Protein AF-A0A8X7BMW1-F1 (afdb_monomer_lite)

pLDDT: mean 74.22, std 11.81, range [38.88, 90.69]

Foldseek 3Di:
DDPPVQWDQADPLLCVVQPFADSVLDTDGNQCNVCSNVVHDRPVCVVVVVDDDDDDPPADDDDPQLCCVLDLDNQLWDFDDDPPHTSDTDTDDPPPPPVDDSCCVVVVPDDPLPPDQWDWDFDPSDPPDPHGPDTDIGGSVNNVSVD

Structure (mmCIF, N/CA/C/O backbone):
data_AF-A0A8X7BMW1-F1
#
_entry.id   AF-A0A8X7BMW1-F1
#
loop_
_atom_site.group_PDB
_atom_site.id
_atom_site.type_symbol
_atom_site.label_atom_id
_atom_site.label_alt_id
_atom_site.label_comp_id
_atom_site.label_asym_id
_atom_site.label_entity_id
_atom_site.label_seq_id
_atom_site.pdbx_PDB_ins_code
_atom_site.Cartn_x
_atom_site.Cartn_y
_atom_site.Cartn_z
_atom_site.occupancy
_atom_site.B_iso_or_equiv
_atom_site.auth_seq_id
_atom_site.auth_comp_id
_atom_site.auth_asym_id
_atom_site.auth_atom_id
_atom_site.pdbx_PDB_model_num
ATOM 1 N N . MET A 1 1 ? -27.783 11.754 8.652 1.00 38.88 1 MET A N 1
ATOM 2 C CA . MET A 1 1 ? -27.422 12.681 9.743 1.00 38.88 1 MET A CA 1
ATOM 3 C C . MET A 1 1 ? -26.551 11.900 10.711 1.00 38.88 1 MET A C 1
ATOM 5 O O . MET A 1 1 ? -27.019 10.895 11.222 1.00 38.88 1 MET A O 1
ATOM 9 N N . VAL A 1 2 ? -25.272 12.254 10.857 1.00 47.88 2 VAL A N 1
ATOM 10 C CA . VAL A 1 2 ? -24.394 11.637 11.867 1.00 47.88 2 VAL A CA 1
ATOM 11 C C . VAL A 1 2 ? -24.503 12.520 13.101 1.00 47.88 2 VAL A C 1
ATOM 13 O O . VAL A 1 2 ? -24.050 13.662 13.062 1.00 47.88 2 VAL A O 1
ATOM 16 N N . TYR A 1 3 ? -25.169 12.033 14.146 1.00 55.62 3 TYR A N 1
ATOM 17 C CA . TYR A 1 3 ? -25.264 12.752 15.412 1.00 55.62 3 TYR A CA 1
ATOM 18 C C . TYR A 1 3 ? -23.868 12.806 16.037 1.00 55.62 3 TYR A C 1
ATOM 20 O O . TYR A 1 3 ? -23.220 11.781 16.244 1.00 55.62 3 TYR A O 1
ATOM 28 N N . THR A 1 4 ? -23.366 14.015 16.282 1.00 61.03 4 THR A N 1
ATOM 29 C CA . THR A 1 4 ? -22.037 14.248 16.868 1.00 61.03 4 THR A CA 1
ATOM 30 C C . THR A 1 4 ? -21.909 13.718 18.294 1.00 61.03 4 THR A C 1
ATOM 32 O O . THR A 1 4 ? -20.788 13.564 18.775 1.00 61.03 4 THR A O 1
ATOM 35 N N . ASP A 1 5 ? -23.039 13.419 18.933 1.00 65.50 5 ASP A N 1
ATOM 36 C CA . ASP A 1 5 ? -23.150 12.968 20.322 1.00 65.50 5 ASP A CA 1
ATOM 37 C C . ASP A 1 5 ? -22.737 11.498 20.500 1.00 65.50 5 ASP A C 1
ATOM 39 O O . ASP A 1 5 ? -22.305 11.087 21.573 1.00 65.50 5 ASP A O 1
ATOM 43 N N . ASP A 1 6 ? -22.759 10.725 19.415 1.00 71.00 6 ASP A N 1
ATOM 44 C CA . ASP A 1 6 ? -22.395 9.305 19.393 1.00 71.00 6 ASP A CA 1
ATOM 45 C C . ASP A 1 6 ? -20.880 9.064 19.238 1.00 71.00 6 ASP A C 1
ATOM 47 O O . ASP A 1 6 ? -20.411 7.925 19.103 1.00 71.00 6 ASP A O 1
ATOM 51 N N . LEU A 1 7 ? -20.094 10.139 19.186 1.00 78.00 7 LEU A N 1
ATOM 52 C CA . LEU A 1 7 ? -18.662 10.095 18.942 1.00 78.00 7 LEU A CA 1
ATOM 53 C C . LEU A 1 7 ? -17.881 10.086 20.257 1.00 78.00 7 LEU A C 1
ATOM 55 O O . LEU A 1 7 ? -17.890 11.050 21.018 1.00 78.00 7 LEU A O 1
ATOM 59 N N . ILE A 1 8 ? -17.118 9.021 20.472 1.00 80.69 8 ILE A N 1
ATOM 60 C CA . ILE A 1 8 ? -16.238 8.846 21.626 1.00 80.69 8 ILE A CA 1
ATOM 61 C C . ILE A 1 8 ? -14.770 9.023 21.239 1.00 80.69 8 ILE A C 1
ATOM 63 O O . ILE A 1 8 ? -14.351 8.715 20.119 1.00 80.69 8 ILE A O 1
ATOM 67 N N . THR A 1 9 ? -13.958 9.471 22.190 1.00 79.06 9 THR A N 1
ATOM 68 C CA . THR A 1 9 ? -12.502 9.426 22.060 1.00 79.06 9 THR A CA 1
ATOM 69 C C . THR A 1 9 ? -11.997 8.005 22.351 1.00 79.06 9 THR A C 1
ATOM 71 O O . THR A 1 9 ? -12.390 7.397 23.353 1.00 79.06 9 THR A O 1
ATOM 74 N N . PRO A 1 10 ? -11.156 7.425 21.477 1.00 74.62 10 PRO A N 1
ATOM 75 C CA . PRO A 1 10 ? -10.576 6.109 21.709 1.00 74.62 10 PRO A CA 1
ATOM 76 C C . PRO A 1 10 ? -9.614 6.113 22.908 1.00 74.62 10 PRO A C 1
ATOM 78 O O . PRO A 1 10 ? -8.957 7.110 23.214 1.00 74.62 10 PRO A O 1
ATOM 81 N N . VAL A 1 11 ? -9.546 4.978 23.604 1.00 76.38 11 VAL A N 1
ATOM 82 C CA . VAL A 1 11 ? -8.810 4.808 24.870 1.00 76.38 11 VAL A CA 1
ATOM 83 C C . VAL A 1 11 ? -7.323 4.545 24.583 1.00 76.38 11 VAL A C 1
ATOM 85 O O . VAL A 1 11 ? -6.965 4.129 23.483 1.00 76.38 11 VAL A O 1
ATOM 88 N N . ALA A 1 12 ? -6.438 4.759 25.565 1.00 69.94 12 ALA A N 1
ATOM 89 C CA . ALA A 1 12 ? -4.984 4.560 25.443 1.00 69.94 12 ALA A CA 1
ATOM 90 C C . ALA A 1 12 ? -4.575 3.204 24.825 1.00 69.94 12 ALA A C 1
ATOM 92 O O . ALA A 1 12 ? -3.616 3.144 24.056 1.00 69.94 12 ALA A O 1
ATOM 93 N N . GLU A 1 13 ? -5.335 2.143 25.101 1.00 71.44 13 GLU A N 1
ATOM 94 C CA . GLU A 1 13 ? -5.133 0.786 24.570 1.00 71.44 13 GLU A CA 1
ATOM 95 C C . GLU A 1 13 ? -5.277 0.698 23.040 1.00 71.44 13 GLU A C 1
ATOM 97 O O . GLU A 1 13 ? -4.678 -0.164 22.393 1.00 71.44 13 GLU A O 1
ATOM 102 N N . HIS A 1 14 ? -6.028 1.621 22.431 1.00 67.81 14 HIS A N 1
ATOM 103 C CA . HIS A 1 14 ? -6.269 1.666 20.988 1.00 67.81 14 HIS A CA 1
ATOM 104 C C . HIS A 1 14 ? -5.105 2.288 20.197 1.00 67.81 14 HIS A C 1
ATOM 106 O O . HIS A 1 14 ? -5.119 2.222 18.968 1.00 67.81 14 HIS A O 1
ATOM 112 N N . LYS A 1 15 ? -4.061 2.829 20.855 1.00 63.59 15 LYS A N 1
ATOM 113 C CA . LYS A 1 15 ? -2.870 3.394 20.175 1.00 63.59 15 LYS A CA 1
ATOM 114 C C . LYS A 1 15 ? -2.185 2.406 19.233 1.00 63.59 15 LYS A C 1
ATOM 116 O O . LYS A 1 15 ? -1.678 2.809 18.194 1.00 63.59 15 LYS A O 1
ATOM 121 N N . ASN A 1 16 ? -2.200 1.119 19.576 1.00 66.00 16 ASN A N 1
ATOM 122 C CA . ASN A 1 16 ? -1.544 0.077 18.785 1.00 66.00 16 ASN A CA 1
ATOM 123 C C . ASN A 1 16 ? -2.201 -0.142 17.411 1.00 66.00 16 ASN A C 1
ATOM 125 O O . ASN A 1 16 ? -1.571 -0.696 16.519 1.00 66.00 16 ASN A O 1
ATOM 129 N N . ILE A 1 17 ? -3.459 0.276 17.242 1.00 65.88 17 ILE A N 1
ATOM 130 C CA . ILE A 1 17 ? -4.214 0.140 15.987 1.00 65.88 17 ILE A CA 1
ATOM 131 C C . ILE A 1 17 ? -3.957 1.344 15.066 1.00 65.88 17 ILE A C 1
ATOM 133 O O . ILE A 1 17 ? -4.046 1.222 13.848 1.00 65.88 17 ILE A O 1
ATOM 137 N N . LEU A 1 18 ? -3.617 2.505 15.638 1.00 64.31 18 LEU A N 1
ATOM 138 C CA . LEU A 1 18 ? -3.425 3.772 14.927 1.00 64.31 18 LEU A CA 1
ATOM 139 C C . LEU A 1 18 ? -2.031 4.348 15.230 1.00 64.31 18 LEU A C 1
ATOM 141 O O . LEU A 1 18 ? -1.911 5.347 15.950 1.00 64.31 18 LEU A O 1
ATOM 145 N N . PRO A 1 19 ? -0.959 3.721 14.712 1.00 64.25 19 PRO A N 1
ATOM 146 C CA . PRO A 1 19 ? 0.397 4.178 14.974 1.00 64.25 19 PRO A CA 1
ATOM 147 C C . PRO A 1 19 ? 0.604 5.598 14.428 1.00 64.25 19 PRO A C 1
ATOM 149 O O . PRO A 1 19 ? 0.320 5.889 13.269 1.00 64.25 19 PRO A O 1
ATOM 152 N N . GLY A 1 20 ? 1.119 6.491 15.277 1.00 64.38 20 GLY A N 1
ATOM 153 C CA . GLY A 1 20 ? 1.496 7.854 14.886 1.00 64.38 20 GLY A CA 1
ATOM 154 C C . GLY A 1 20 ? 0.372 8.897 14.901 1.00 64.38 20 GLY A C 1
ATOM 155 O O . GLY A 1 20 ? 0.618 10.029 14.485 1.00 64.38 20 GLY A O 1
ATOM 156 N N . ILE A 1 21 ? -0.825 8.559 15.399 1.00 67.69 21 ILE A N 1
ATOM 157 C CA . ILE A 1 21 ? -1.947 9.502 15.529 1.00 67.69 21 ILE A CA 1
ATOM 158 C C . ILE A 1 21 ? -2.242 9.769 17.011 1.00 67.69 21 ILE A C 1
ATOM 160 O O . ILE A 1 21 ? -2.277 8.854 17.837 1.00 67.69 21 ILE A O 1
ATOM 164 N N . ASN A 1 22 ? -2.457 11.037 17.367 1.00 71.69 22 ASN A N 1
ATOM 165 C CA . ASN A 1 22 ? -2.880 11.403 18.714 1.00 71.69 22 ASN A CA 1
ATOM 166 C C . ASN A 1 22 ? -4.339 10.988 18.939 1.00 71.69 22 ASN A C 1
ATOM 168 O O . ASN A 1 22 ? -5.233 11.416 18.218 1.00 71.69 22 ASN A O 1
ATOM 172 N N . LEU A 1 23 ? -4.600 10.214 19.997 1.00 68.50 23 LEU A N 1
ATOM 173 C CA . LEU A 1 23 ? -5.951 9.737 20.341 1.00 68.50 23 LEU A CA 1
ATOM 174 C C . LEU A 1 23 ? -6.974 10.858 20.582 1.00 68.50 23 LEU A C 1
ATOM 176 O O . LEU A 1 23 ? -8.170 10.624 20.467 1.00 68.50 23 LEU A O 1
ATOM 180 N N . LYS A 1 24 ? -6.510 12.068 20.916 1.00 72.56 24 LYS A N 1
ATOM 181 C CA . LYS A 1 24 ? -7.365 13.248 21.112 1.00 72.56 24 LYS A CA 1
ATOM 182 C C . LYS A 1 24 ? -7.937 13.792 19.797 1.00 72.56 24 LYS A C 1
ATOM 184 O O . LYS A 1 24 ? -8.994 14.411 19.819 1.00 72.56 24 LYS A O 1
ATOM 189 N N . ASP A 1 25 ? -7.267 13.519 18.678 1.00 76.00 25 ASP A N 1
ATOM 190 C CA . ASP A 1 25 ? -7.628 14.021 17.347 1.00 76.00 25 ASP A CA 1
ATOM 191 C C . ASP A 1 25 ? -8.554 13.046 16.598 1.00 76.00 25 ASP A C 1
ATOM 193 O O . ASP A 1 25 ? -8.988 13.316 15.478 1.00 76.00 25 ASP A O 1
ATOM 197 N N . ILE A 1 26 ? -8.862 11.897 17.209 1.00 73.94 26 ILE A N 1
ATOM 198 C CA . ILE A 1 26 ? -9.684 10.843 16.623 1.00 73.94 26 ILE A CA 1
ATOM 199 C C . ILE A 1 26 ? -10.992 10.748 17.394 1.00 73.94 26 ILE A C 1
ATOM 201 O O . ILE A 1 26 ? -11.017 10.662 18.621 1.00 73.94 26 ILE A O 1
ATOM 205 N N . LYS A 1 27 ? -12.088 10.686 16.645 1.00 80.12 27 LYS A N 1
ATOM 206 C CA . LYS A 1 27 ? -13.404 10.337 17.163 1.00 80.12 27 LYS A CA 1
ATOM 207 C C . LYS A 1 27 ? -13.850 9.032 16.521 1.00 80.12 27 LYS A C 1
ATOM 209 O O . LYS A 1 27 ? -13.844 8.908 15.299 1.00 80.12 27 LYS A O 1
ATOM 214 N N . ALA A 1 28 ? -14.213 8.060 17.344 1.00 76.31 28 ALA A N 1
ATOM 215 C CA . ALA A 1 28 ? -14.792 6.799 16.909 1.00 76.31 28 ALA A CA 1
ATOM 216 C C . ALA A 1 28 ? -16.274 6.773 17.275 1.00 76.31 28 ALA A C 1
ATOM 218 O O . ALA A 1 28 ? -16.678 7.312 18.299 1.00 76.31 28 ALA A O 1
ATOM 219 N N . TYR A 1 29 ? -17.090 6.125 16.454 1.00 80.25 29 TYR A N 1
ATOM 220 C CA . TYR A 1 29 ? -18.495 5.918 16.781 1.00 80.25 29 TYR A CA 1
ATOM 221 C C . TYR A 1 29 ? -18.629 4.952 17.969 1.00 80.25 29 TYR A C 1
ATOM 223 O O . TYR A 1 29 ? -17.895 3.959 18.031 1.00 80.25 29 TYR A O 1
ATOM 231 N N . TYR A 1 30 ? -19.548 5.209 18.902 1.00 81.75 30 TYR A N 1
ATOM 232 C CA . TYR A 1 30 ? -19.666 4.429 20.142 1.00 81.75 30 TYR A CA 1
ATOM 233 C C . TYR A 1 30 ? -19.854 2.921 19.884 1.00 81.75 30 TYR A C 1
ATOM 235 O O . TYR A 1 30 ? -19.202 2.104 20.538 1.00 81.75 30 TYR A O 1
ATOM 243 N N . ASN A 1 31 ? -20.630 2.540 18.858 1.00 79.19 31 ASN A N 1
ATOM 244 C CA . ASN A 1 31 ? -20.830 1.133 18.474 1.00 79.19 31 ASN A CA 1
ATOM 245 C C . ASN A 1 31 ? -19.553 0.454 17.948 1.00 79.19 31 ASN A C 1
ATOM 247 O O . ASN A 1 31 ? -19.435 -0.772 17.973 1.00 79.19 31 ASN A O 1
ATOM 251 N N . CYS A 1 32 ? -18.559 1.225 17.502 1.00 79.25 32 CYS A N 1
ATOM 252 C CA . CYS A 1 32 ? -17.276 0.689 17.053 1.00 79.25 32 CYS A CA 1
ATOM 253 C C . CYS A 1 32 ? -16.314 0.414 18.218 1.00 79.25 32 CYS A C 1
ATOM 255 O O . CYS A 1 32 ? -15.320 -0.284 18.015 1.00 79.25 32 CYS A O 1
ATOM 257 N N . ARG A 1 33 ? -16.599 0.893 19.440 1.00 80.75 33 ARG A N 1
ATOM 258 C CA . ARG A 1 33 ? -15.709 0.766 20.610 1.00 80.75 33 ARG A CA 1
ATOM 259 C C . ARG A 1 33 ? -15.324 -0.680 20.906 1.00 80.75 33 ARG A C 1
ATOM 261 O O . ARG A 1 33 ? -14.147 -0.989 21.064 1.00 80.75 33 ARG A O 1
ATOM 268 N N . GLN A 1 34 ? -16.315 -1.568 20.956 1.00 82.75 34 GLN A N 1
ATOM 269 C CA . GLN A 1 34 ? -16.097 -2.981 21.268 1.00 82.75 34 GLN A CA 1
ATOM 270 C C . GLN A 1 34 ? -15.285 -3.680 20.170 1.00 82.75 34 GLN A C 1
ATOM 272 O O . GLN A 1 34 ? -14.422 -4.505 20.465 1.00 82.75 34 GLN A O 1
ATOM 277 N N . SER A 1 35 ? -15.528 -3.318 18.908 1.00 84.75 35 SER A N 1
ATOM 278 C CA . SER A 1 35 ? -14.804 -3.875 17.761 1.00 84.75 35 SER A CA 1
ATOM 279 C C . SER A 1 35 ? -13.347 -3.405 17.739 1.00 84.75 35 SER A C 1
ATOM 281 O O . SER A 1 35 ? -12.456 -4.226 17.523 1.00 84.75 35 SER A O 1
ATOM 283 N N . LEU A 1 36 ? -13.102 -2.127 18.066 1.00 81.25 36 LEU A N 1
ATOM 284 C CA . LEU A 1 36 ? -11.767 -1.540 18.229 1.00 81.25 36 LEU A CA 1
ATOM 285 C C . LEU A 1 36 ? -10.979 -2.220 19.351 1.00 81.25 36 LEU A C 1
ATOM 287 O O . LEU A 1 36 ? -9.852 -2.646 19.121 1.00 81.25 36 LEU A O 1
ATOM 291 N N . SER A 1 37 ? -11.573 -2.403 20.535 1.00 82.06 37 SER A N 1
ATOM 292 C CA . SER A 1 37 ? -10.914 -3.127 21.635 1.00 82.06 37 SER A CA 1
ATOM 293 C C . SER A 1 37 ? -10.555 -4.568 21.258 1.00 82.06 37 SER A C 1
ATOM 295 O O . SER A 1 37 ? -9.526 -5.079 21.687 1.00 82.06 37 SER A O 1
ATOM 297 N N . ARG A 1 38 ? -11.360 -5.210 20.404 1.00 83.56 38 ARG A N 1
ATOM 298 C CA . ARG A 1 38 ? -11.112 -6.563 19.879 1.00 83.56 38 ARG A CA 1
ATOM 299 C C . ARG A 1 38 ? -10.183 -6.604 18.657 1.00 83.56 38 ARG A C 1
ATOM 301 O O . ARG A 1 38 ? -9.979 -7.684 18.115 1.00 83.56 38 ARG A O 1
ATOM 308 N N . LYS A 1 39 ? -9.650 -5.463 18.196 1.00 80.50 39 LYS A N 1
ATOM 309 C CA . LYS A 1 39 ? -8.863 -5.342 16.948 1.00 80.50 39 LYS A CA 1
ATOM 310 C C . LYS A 1 39 ? -9.576 -5.951 15.728 1.00 80.50 39 LYS A C 1
ATOM 312 O O . LYS A 1 39 ? -8.954 -6.555 14.862 1.00 80.50 39 LYS A O 1
ATOM 317 N N . SER A 1 40 ? -10.897 -5.798 15.673 1.00 83.62 40 SER A N 1
ATOM 318 C CA . SER A 1 40 ? -11.768 -6.387 14.651 1.00 83.62 40 SER A CA 1
ATOM 319 C C . SER A 1 40 ? -12.510 -5.309 13.860 1.00 83.62 40 SER A C 1
ATOM 321 O O . SER A 1 40 ? -12.728 -4.199 14.350 1.00 83.62 40 SER A O 1
ATOM 323 N N . ILE A 1 41 ? -12.914 -5.635 12.630 1.00 82.94 41 ILE A N 1
ATOM 324 C CA . ILE A 1 41 ? -13.696 -4.733 11.773 1.00 82.94 41 ILE A CA 1
ATOM 325 C C . ILE A 1 41 ? -15.095 -4.525 12.392 1.00 82.94 41 ILE A C 1
ATOM 327 O O . ILE A 1 41 ? -15.741 -5.524 12.724 1.00 82.94 41 ILE A O 1
ATOM 331 N N . PRO A 1 42 ? -15.595 -3.277 12.525 1.00 87.06 42 PRO A N 1
ATOM 332 C CA . PRO A 1 42 ? -16.930 -3.004 13.056 1.00 87.06 42 PRO A CA 1
ATOM 333 C C . PRO A 1 42 ? -18.054 -3.723 12.302 1.00 87.06 42 PRO A C 1
ATOM 335 O O . PRO A 1 42 ? -18.047 -3.778 11.073 1.00 87.06 42 PRO A O 1
ATOM 338 N N . ASN A 1 43 ? -19.068 -4.209 13.026 1.00 82.94 43 ASN A N 1
ATOM 339 C CA . ASN A 1 43 ? -20.199 -4.945 12.439 1.00 82.94 43 ASN A CA 1
ATOM 340 C C . ASN A 1 43 ? -20.929 -4.158 11.343 1.00 82.94 43 ASN A C 1
ATOM 342 O O . ASN A 1 43 ? -21.306 -4.739 10.333 1.00 82.94 43 ASN A O 1
ATOM 346 N N . LEU A 1 44 ? -21.082 -2.840 11.506 1.00 82.06 44 LEU A N 1
ATOM 347 C CA . LEU A 1 44 ? -21.723 -1.995 10.496 1.00 82.06 44 LEU A CA 1
ATOM 348 C C . LEU A 1 44 ? -20.885 -1.907 9.209 1.00 82.06 44 LEU A C 1
ATOM 350 O O . LEU A 1 44 ? -21.428 -1.963 8.112 1.00 82.06 44 LEU A O 1
ATOM 354 N N . SER A 1 45 ? -19.554 -1.841 9.331 1.00 82.81 45 SER A N 1
ATOM 355 C CA . SER A 1 45 ? -18.645 -1.929 8.183 1.00 82.81 45 SER A CA 1
ATOM 356 C C . SER A 1 45 ? -18.761 -3.289 7.497 1.00 82.81 45 SER A C 1
ATOM 358 O O . SER A 1 45 ? -18.832 -3.333 6.272 1.00 82.81 45 SER A O 1
ATOM 360 N N . LYS A 1 46 ? -18.858 -4.379 8.274 1.00 85.12 46 LYS A N 1
ATOM 361 C CA . LYS A 1 46 ? -19.072 -5.729 7.733 1.00 85.12 46 LYS A CA 1
ATOM 362 C C . LYS A 1 46 ? -20.396 -5.852 6.981 1.00 85.12 46 LYS A C 1
ATOM 364 O O . LYS A 1 46 ? -20.403 -6.356 5.865 1.00 85.12 46 LYS A O 1
ATOM 369 N N . TYR A 1 47 ? -21.485 -5.352 7.565 1.00 85.19 47 TYR A N 1
ATOM 370 C CA . TYR A 1 47 ? -22.813 -5.333 6.945 1.00 85.19 47 TYR A CA 1
ATOM 371 C C . TYR A 1 47 ? -22.814 -4.556 5.622 1.00 85.19 47 TYR A C 1
ATOM 373 O O . TYR A 1 47 ? -23.391 -5.003 4.638 1.00 85.19 47 TYR A O 1
ATOM 381 N N . ASN A 1 48 ? -22.086 -3.438 5.571 1.00 85.94 48 ASN A N 1
ATOM 382 C CA . ASN A 1 48 ? -21.928 -2.618 4.369 1.00 85.94 48 ASN A CA 1
ATOM 383 C C . ASN A 1 48 ? -20.918 -3.185 3.348 1.00 85.94 48 ASN A C 1
ATOM 385 O O . ASN A 1 48 ? -20.584 -2.501 2.384 1.00 85.94 48 ASN A O 1
ATOM 389 N N . GLY A 1 49 ? -20.384 -4.393 3.556 1.00 81.62 49 GLY A N 1
ATOM 390 C CA . GLY A 1 49 ? -19.435 -5.024 2.634 1.00 81.62 49 GLY A CA 1
ATOM 391 C C . GLY A 1 49 ? -18.011 -4.459 2.684 1.00 81.62 49 GLY A C 1
ATOM 392 O O . GLY A 1 49 ? -17.176 -4.834 1.865 1.00 81.62 49 GLY A O 1
ATOM 393 N N . PHE A 1 50 ? -17.685 -3.599 3.654 1.00 83.00 50 PHE A N 1
ATOM 394 C CA . PHE A 1 50 ? -16.325 -3.095 3.876 1.00 83.00 50 PHE A CA 1
ATOM 395 C C . PHE A 1 50 ? -15.499 -4.097 4.689 1.00 83.00 50 PHE A C 1
ATOM 397 O O . PHE A 1 50 ? -15.051 -3.814 5.804 1.00 83.00 50 PHE A O 1
ATOM 404 N N . VAL A 1 51 ? -15.325 -5.294 4.133 1.00 85.56 51 VAL A N 1
ATOM 405 C CA . VAL A 1 51 ? -14.518 -6.374 4.706 1.00 85.56 51 VAL A CA 1
ATOM 406 C C . VAL A 1 51 ? -13.350 -6.646 3.777 1.00 85.56 51 VAL A C 1
ATOM 408 O O . VAL A 1 51 ? -13.535 -6.819 2.575 1.00 85.56 51 VAL A O 1
ATOM 411 N N . TYR A 1 52 ? -12.141 -6.690 4.333 1.00 80.12 52 TYR A N 1
ATOM 412 C CA . TYR A 1 52 ? -11.000 -7.210 3.592 1.00 80.12 52 TYR A CA 1
ATOM 413 C C . TYR A 1 52 ? -11.176 -8.713 3.431 1.00 80.12 52 TYR A C 1
ATOM 415 O O . TYR A 1 52 ? -11.416 -9.414 4.413 1.00 80.12 52 TYR A O 1
ATOM 423 N N . GLN A 1 53 ? -11.061 -9.199 2.200 1.00 80.81 53 GLN A N 1
ATOM 424 C CA . GLN A 1 53 ? -10.982 -10.632 1.964 1.00 80.81 53 GLN A CA 1
ATOM 425 C C . GLN A 1 53 ? -9.734 -11.181 2.662 1.00 80.81 53 GLN A C 1
ATOM 427 O O . GLN A 1 53 ? -8.694 -10.518 2.705 1.00 80.81 53 GLN A O 1
ATOM 432 N N . GLU A 1 54 ? -9.856 -12.370 3.244 1.00 83.12 54 GLU A N 1
ATOM 433 C CA . GLU A 1 54 ? -8.710 -13.049 3.836 1.00 83.12 54 GLU A CA 1
ATOM 434 C C . GLU A 1 54 ? -7.696 -13.370 2.740 1.00 83.12 54 GLU A C 1
ATOM 436 O O . GLU A 1 54 ? -8.065 -13.786 1.641 1.00 83.12 54 GLU A O 1
ATOM 441 N N . ILE A 1 55 ? -6.415 -13.147 3.033 1.00 82.19 55 ILE A N 1
ATOM 442 C CA . ILE A 1 55 ? -5.340 -13.460 2.095 1.00 82.19 55 ILE A CA 1
ATOM 443 C C . ILE A 1 55 ? -5.267 -14.989 1.982 1.00 82.19 55 ILE A C 1
ATOM 445 O O . ILE A 1 55 ? -5.066 -15.653 3.003 1.00 82.19 55 ILE A O 1
ATOM 449 N N . PRO A 1 56 ? -5.415 -15.567 0.778 1.00 87.00 56 PRO A N 1
ATOM 450 C CA . PRO A 1 56 ? -5.311 -17.006 0.608 1.00 87.00 56 PRO A CA 1
ATOM 451 C C . PRO A 1 56 ? -3.945 -17.534 1.067 1.00 87.00 56 PRO A C 1
ATOM 453 O O . PRO A 1 56 ? -2.903 -17.013 0.674 1.00 87.00 56 PRO A O 1
ATOM 456 N N . ALA A 1 57 ? -3.939 -18.620 1.845 1.00 83.94 57 ALA A N 1
ATOM 457 C CA . ALA A 1 57 ? -2.715 -19.192 2.422 1.00 83.94 57 ALA A CA 1
ATOM 458 C C . ALA A 1 57 ? -1.717 -19.750 1.385 1.00 83.94 57 ALA A C 1
ATOM 460 O O . ALA A 1 57 ? -0.552 -19.959 1.702 1.00 83.94 57 ALA A O 1
ATOM 461 N N . HIS A 1 58 ? -2.163 -20.001 0.151 1.00 86.12 58 HIS A N 1
ATOM 462 C CA . HIS A 1 58 ? -1.328 -20.535 -0.928 1.00 86.12 58 HIS A CA 1
ATOM 463 C C . HIS A 1 58 ? -0.510 -19.458 -1.658 1.00 86.12 58 HIS A C 1
ATOM 465 O O . HIS A 1 58 ? 0.263 -19.786 -2.560 1.00 86.12 58 HIS A O 1
ATOM 471 N N . LEU A 1 59 ? -0.693 -18.180 -1.313 1.00 88.06 59 LEU A N 1
ATOM 472 C CA . LEU A 1 59 ? -0.005 -17.092 -1.990 1.00 88.06 59 LEU A CA 1
ATOM 473 C C . LEU A 1 59 ? 1.443 -16.953 -1.500 1.00 88.06 59 LEU A C 1
ATOM 475 O O . LEU A 1 59 ? 1.692 -16.920 -0.293 1.00 88.06 59 LEU A O 1
ATOM 479 N N . PRO A 1 60 ? 2.416 -16.826 -2.418 1.00 89.06 60 PRO A N 1
ATOM 480 C CA . PRO A 1 60 ? 3.800 -16.588 -2.043 1.00 89.06 60 PRO A CA 1
ATOM 481 C C . PRO A 1 60 ? 3.966 -15.179 -1.464 1.00 89.06 60 PRO A C 1
ATOM 483 O O . PRO A 1 60 ? 3.296 -14.237 -1.893 1.00 89.06 60 PRO A O 1
ATOM 486 N N . ALA A 1 61 ? 4.908 -15.016 -0.534 1.00 88.00 61 ALA A N 1
ATOM 487 C CA . ALA A 1 61 ? 5.281 -13.699 -0.027 1.00 88.00 61 ALA A CA 1
ATOM 488 C C . ALA A 1 61 ? 5.800 -12.802 -1.166 1.00 88.00 61 ALA A C 1
ATOM 490 O O . ALA A 1 61 ? 6.588 -13.240 -2.008 1.00 88.00 61 ALA A O 1
ATOM 491 N N . LEU A 1 62 ? 5.359 -11.543 -1.188 1.00 87.69 62 LEU A N 1
ATOM 492 C CA . LEU A 1 62 ? 5.772 -10.556 -2.183 1.00 87.69 62 LEU A CA 1
ATOM 493 C C . LEU A 1 62 ? 6.911 -9.694 -1.647 1.00 87.69 62 LEU A C 1
ATOM 495 O O . LEU A 1 62 ? 6.845 -9.174 -0.536 1.00 87.69 62 LEU A O 1
ATOM 499 N N . ASP A 1 63 ? 7.927 -9.492 -2.481 1.00 89.69 63 ASP A N 1
ATOM 500 C CA . ASP A 1 63 ? 8.895 -8.418 -2.277 1.00 89.69 63 ASP A CA 1
ATOM 501 C C . ASP A 1 63 ? 8.259 -7.051 -2.589 1.00 89.69 63 ASP A C 1
ATOM 503 O O . ASP A 1 63 ? 7.332 -6.962 -3.399 1.00 89.69 63 ASP A O 1
ATOM 507 N N . LEU A 1 64 ? 8.801 -5.971 -2.025 1.00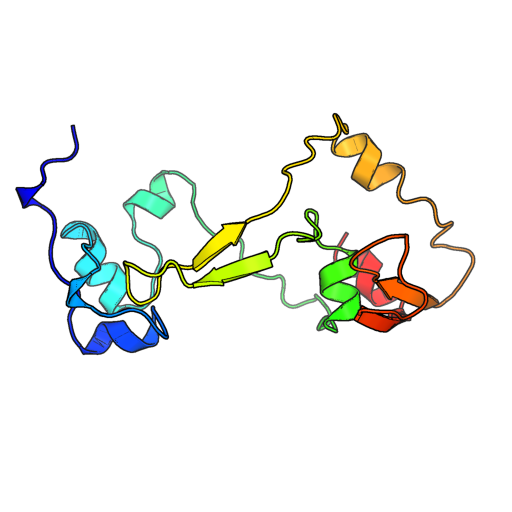 87.81 64 LEU A N 1
ATOM 508 C CA . LEU A 1 64 ? 8.321 -4.601 -2.236 1.00 87.81 64 LEU A CA 1
ATOM 509 C C . LEU A 1 64 ? 8.245 -4.228 -3.722 1.00 87.81 64 LEU A C 1
ATOM 511 O O . LEU A 1 64 ? 7.330 -3.514 -4.135 1.00 87.81 64 LEU A O 1
ATOM 515 N N . VAL A 1 65 ? 9.189 -4.694 -4.545 1.00 88.62 65 VAL A N 1
ATOM 516 C CA . VAL A 1 65 ? 9.165 -4.441 -5.996 1.00 88.62 65 VAL A CA 1
ATOM 517 C C . VAL A 1 65 ? 7.983 -5.157 -6.649 1.00 88.62 65 VAL A C 1
ATOM 519 O O . VAL A 1 65 ? 7.290 -4.573 -7.483 1.00 88.62 65 VAL A O 1
ATOM 522 N N . SER A 1 66 ? 7.733 -6.399 -6.237 1.00 87.38 66 SER A N 1
ATOM 523 C CA . SER A 1 66 ? 6.663 -7.255 -6.756 1.00 87.38 66 SER A CA 1
ATOM 524 C C . SER A 1 66 ? 5.290 -6.732 -6.344 1.00 87.38 66 SER A C 1
ATOM 526 O O . SER A 1 66 ? 4.415 -6.573 -7.191 1.00 87.38 66 SER A O 1
ATOM 528 N N . GLU A 1 67 ? 5.130 -6.365 -5.071 1.00 87.25 67 GLU A N 1
ATOM 529 C CA . GLU A 1 67 ? 3.918 -5.752 -4.523 1.00 87.25 67 GLU A CA 1
ATOM 530 C C . GLU A 1 67 ? 3.560 -4.474 -5.291 1.00 87.25 67 GLU A C 1
ATOM 532 O O . GLU A 1 67 ? 2.422 -4.289 -5.728 1.00 87.25 67 GLU A O 1
ATOM 537 N N . ARG A 1 68 ? 4.545 -3.596 -5.527 1.00 84.69 68 ARG A N 1
ATOM 538 C CA . ARG A 1 68 ? 4.338 -2.356 -6.289 1.00 84.69 68 ARG A CA 1
ATOM 539 C C . ARG A 1 68 ? 4.036 -2.598 -7.761 1.00 84.69 68 ARG A C 1
ATOM 541 O O . ARG A 1 68 ? 3.360 -1.765 -8.357 1.00 84.69 68 ARG A O 1
ATOM 548 N N . LEU A 1 69 ? 4.526 -3.693 -8.335 1.00 82.75 69 LEU A N 1
ATOM 549 C CA . LEU A 1 69 ? 4.270 -4.049 -9.726 1.00 82.75 69 LEU A CA 1
ATOM 550 C C . LEU A 1 69 ? 2.828 -4.522 -9.942 1.00 82.75 69 LEU A C 1
ATOM 552 O O . LEU A 1 69 ? 2.210 -4.107 -10.918 1.00 82.75 69 LEU A O 1
ATOM 556 N N . ILE A 1 70 ? 2.302 -5.362 -9.044 1.00 81.75 70 ILE A N 1
ATOM 557 C CA . ILE A 1 70 ? 0.928 -5.890 -9.138 1.00 81.75 70 ILE A CA 1
ATOM 558 C C . ILE A 1 70 ? -0.126 -4.928 -8.580 1.00 81.75 70 ILE A C 1
ATOM 560 O O . ILE A 1 70 ? -1.320 -5.107 -8.803 1.00 81.75 70 ILE A O 1
ATOM 564 N N . SER A 1 71 ? 0.308 -3.905 -7.838 1.00 79.06 71 SER A N 1
ATOM 565 C CA . SER A 1 71 ? -0.578 -2.903 -7.253 1.00 79.06 71 SER A CA 1
ATOM 566 C C . SER A 1 71 ? -1.420 -2.219 -8.340 1.00 79.06 71 SER A C 1
ATOM 568 O O . SER A 1 71 ? -0.857 -1.553 -9.212 1.00 79.06 71 SER A O 1
ATOM 570 N N . PRO A 1 72 ? -2.766 -2.243 -8.242 1.00 70.19 72 PRO A N 1
ATOM 571 C CA . PRO A 1 72 ? -3.642 -1.568 -9.206 1.00 70.19 72 PRO A CA 1
ATOM 572 C C . PRO A 1 72 ? -3.394 -0.058 -9.295 1.00 70.19 72 PRO A C 1
ATOM 574 O O . PRO A 1 72 ? -3.728 0.595 -10.283 1.00 70.19 72 PRO A O 1
ATOM 577 N N . ARG A 1 73 ? -2.831 0.518 -8.228 1.00 67.81 73 ARG A N 1
ATOM 578 C CA . ARG A 1 73 ? -2.466 1.928 -8.125 1.00 67.81 73 ARG A CA 1
ATOM 579 C C . ARG A 1 73 ? -1.001 2.012 -7.724 1.00 67.81 73 ARG A C 1
ATOM 581 O O . ARG A 1 73 ? -0.653 1.643 -6.607 1.00 67.81 73 ARG A O 1
ATOM 588 N N . ILE A 1 74 ? -0.158 2.545 -8.602 1.00 66.75 74 ILE A N 1
ATOM 589 C CA . ILE A 1 74 ? 1.221 2.898 -8.253 1.00 66.75 74 ILE A CA 1
ATOM 590 C C . ILE A 1 74 ? 1.188 4.332 -7.712 1.00 66.75 74 ILE A C 1
ATOM 592 O O . ILE A 1 74 ? 0.955 5.265 -8.486 1.00 66.75 74 ILE A O 1
ATOM 596 N N . PRO A 1 75 ? 1.367 4.555 -6.397 1.00 56.59 75 PRO A N 1
ATOM 597 C CA . PRO A 1 75 ? 1.328 5.902 -5.856 1.00 56.59 75 PRO A CA 1
ATOM 598 C C . PRO A 1 75 ? 2.571 6.676 -6.316 1.00 56.59 75 PRO A C 1
ATOM 600 O O . PRO A 1 75 ? 3.668 6.494 -5.795 1.00 56.59 75 PRO A O 1
ATOM 603 N N . PHE A 1 76 ? 2.393 7.576 -7.284 1.00 61.22 76 PHE A N 1
ATOM 604 C CA . PHE A 1 76 ? 3.386 8.603 -7.639 1.00 61.22 76 PHE A CA 1
ATOM 605 C C . PHE A 1 76 ? 3.222 9.890 -6.822 1.00 61.22 76 PHE A C 1
ATOM 607 O O . PHE A 1 76 ? 3.909 10.883 -7.061 1.00 61.22 76 PHE A O 1
ATOM 614 N N . MET A 1 77 ? 2.293 9.890 -5.869 1.00 62.84 77 MET A N 1
ATOM 615 C CA . MET A 1 77 ? 1.999 11.050 -5.046 1.00 62.84 77 MET A CA 1
ATOM 616 C C . MET A 1 77 ? 2.928 11.099 -3.834 1.00 62.84 77 MET A C 1
ATOM 618 O O . MET A 1 77 ? 3.335 10.066 -3.299 1.00 62.84 77 MET A O 1
ATOM 622 N N . GLN A 1 78 ? 3.267 12.306 -3.389 1.00 61.19 78 GLN A N 1
ATOM 623 C CA . GLN A 1 78 ? 4.031 12.470 -2.163 1.00 61.19 78 GLN A CA 1
ATOM 624 C C . GLN A 1 78 ? 3.076 12.494 -0.970 1.00 61.19 78 GLN A C 1
ATOM 626 O O . GLN A 1 78 ? 2.088 13.225 -0.960 1.00 61.19 78 GLN A O 1
ATOM 631 N N . ILE A 1 79 ? 3.404 11.708 0.049 1.00 63.88 79 ILE A N 1
ATOM 632 C CA . ILE A 1 79 ? 2.717 11.722 1.337 1.00 63.88 79 ILE A CA 1
ATOM 633 C C . ILE A 1 79 ? 3.404 12.795 2.184 1.00 63.88 79 ILE A C 1
ATOM 635 O O . ILE A 1 79 ? 4.577 12.651 2.526 1.00 63.88 79 ILE A O 1
ATOM 639 N N . TRP A 1 80 ? 2.707 13.892 2.470 1.00 65.81 80 TRP A N 1
ATOM 640 C CA . TRP A 1 80 ? 3.221 14.992 3.289 1.00 65.81 80 TRP A CA 1
ATOM 641 C C . TRP A 1 80 ? 2.460 15.059 4.603 1.00 65.81 80 TRP A C 1
ATOM 643 O O . TRP A 1 80 ? 1.251 14.838 4.656 1.00 65.81 80 TRP A O 1
ATOM 653 N N . ARG A 1 81 ? 3.162 15.409 5.679 1.00 65.31 81 ARG A N 1
ATOM 654 C CA . ARG A 1 81 ? 2.524 15.697 6.962 1.00 65.31 81 ARG A CA 1
ATOM 655 C C . ARG A 1 81 ? 1.779 17.026 6.850 1.00 65.31 81 ARG A C 1
ATOM 657 O O . ARG A 1 81 ? 2.396 18.053 6.563 1.00 65.31 81 ARG A O 1
ATOM 664 N N . LEU A 1 82 ? 0.466 17.014 7.068 1.00 74.19 82 LEU A N 1
ATOM 665 C CA . LEU A 1 82 ? -0.310 18.251 7.107 1.00 74.19 82 LEU A CA 1
ATOM 666 C C . LEU A 1 82 ? 0.085 19.024 8.368 1.00 74.19 82 LEU A C 1
ATOM 668 O O . LEU A 1 82 ? 0.065 18.482 9.471 1.00 74.19 82 LEU A O 1
ATOM 672 N N . ARG A 1 83 ? 0.491 20.289 8.202 1.00 59.81 83 ARG A N 1
ATOM 673 C CA . ARG A 1 83 ? 1.129 21.081 9.273 1.00 59.81 83 ARG A CA 1
ATOM 674 C C . ARG A 1 83 ? 0.229 21.312 10.494 1.00 59.81 83 ARG A C 1
ATOM 676 O O . ARG A 1 83 ? 0.744 21.623 11.558 1.00 59.81 83 ARG A O 1
ATOM 683 N N . HIS A 1 84 ? -1.085 21.145 10.347 1.00 59.91 84 HIS A N 1
ATOM 684 C CA . HIS A 1 84 ? -2.068 21.522 11.363 1.00 59.91 84 HIS A CA 1
ATOM 685 C C . HIS A 1 84 ? -2.689 20.348 12.133 1.00 59.91 84 HIS A C 1
ATOM 687 O O . HIS A 1 84 ? -3.337 20.594 13.143 1.00 59.91 84 HIS A O 1
ATOM 693 N N . ILE A 1 85 ? -2.493 19.088 11.715 1.00 53.94 85 ILE A N 1
ATOM 694 C CA . ILE A 1 85 ? -3.101 17.930 12.394 1.00 53.94 85 ILE A CA 1
ATOM 695 C C . ILE A 1 85 ? -2.065 16.816 12.559 1.00 53.94 85 ILE A C 1
ATOM 697 O O . ILE A 1 85 ? -1.481 16.319 11.594 1.00 53.94 85 ILE A O 1
ATOM 701 N N . HIS A 1 86 ? -1.815 16.427 13.807 1.00 61.16 86 HIS A N 1
ATOM 702 C CA . HIS A 1 86 ? -0.828 15.410 14.146 1.00 61.16 86 HIS A CA 1
ATOM 703 C C . HIS A 1 86 ? -1.308 14.027 13.685 1.00 61.16 86 HIS A C 1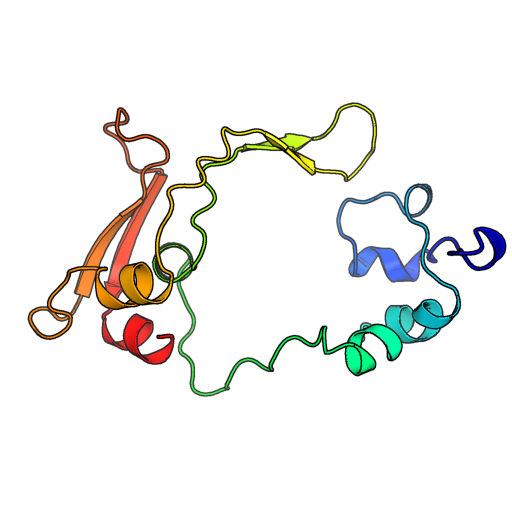
ATOM 705 O O . HIS A 1 86 ? -2.338 13.535 14.129 1.00 61.16 86 HIS A O 1
ATOM 711 N N . GLY A 1 87 ? -0.550 13.394 12.786 1.00 65.12 87 GLY A N 1
ATOM 712 C CA . GLY A 1 87 ? -0.854 12.051 12.275 1.00 65.12 87 GLY A CA 1
ATOM 713 C C . GLY A 1 87 ? -1.730 12.021 11.020 1.00 65.12 87 GLY A C 1
ATOM 714 O O . GLY A 1 87 ? -1.963 10.943 10.479 1.00 65.12 87 GLY A O 1
ATOM 715 N N . GLN A 1 88 ? -2.168 13.176 10.507 1.00 62.47 88 GLN A N 1
ATOM 716 C CA . GLN A 1 88 ? -2.785 13.238 9.184 1.00 62.47 88 GLN A CA 1
ATOM 717 C C . GLN A 1 88 ? -1.730 13.475 8.108 1.00 62.47 88 GLN A C 1
ATOM 719 O O . GLN A 1 88 ? -0.977 14.457 8.121 1.00 62.47 88 GLN A O 1
ATOM 724 N N . PHE A 1 89 ? -1.710 12.562 7.145 1.00 67.06 89 PHE A N 1
ATOM 725 C CA . PHE A 1 89 ? -0.909 12.696 5.949 1.00 67.06 89 PHE A CA 1
ATOM 726 C C . PHE A 1 89 ? -1.800 13.114 4.787 1.00 67.06 89 PHE A C 1
ATOM 728 O O . PHE A 1 89 ? -2.760 12.430 4.437 1.00 67.06 89 PHE A O 1
ATOM 735 N N . GLY A 1 90 ? -1.474 14.257 4.200 1.00 64.25 90 GLY A N 1
ATOM 736 C CA . GLY A 1 90 ? -2.055 14.700 2.949 1.00 64.25 90 GLY A CA 1
ATOM 737 C C . GLY A 1 90 ? -1.335 14.015 1.800 1.00 64.25 90 GLY A C 1
ATOM 738 O O . GLY A 1 90 ? -0.119 13.812 1.837 1.00 64.25 90 GLY A O 1
ATOM 739 N N . ILE A 1 91 ? -2.084 13.668 0.763 1.00 66.31 91 ILE A N 1
ATOM 740 C CA . ILE A 1 91 ? -1.503 13.159 -0.468 1.00 66.31 91 ILE A CA 1
ATOM 741 C C . ILE A 1 91 ? -1.448 14.331 -1.449 1.00 66.31 91 ILE A C 1
ATOM 743 O O . ILE A 1 91 ? -2.476 14.753 -1.974 1.00 66.31 91 ILE A O 1
ATOM 747 N N . GLN A 1 92 ? -0.255 14.883 -1.669 1.00 62.91 92 GLN A N 1
ATOM 748 C CA . GLN A 1 92 ? -0.046 15.980 -2.611 1.00 62.91 92 GLN A C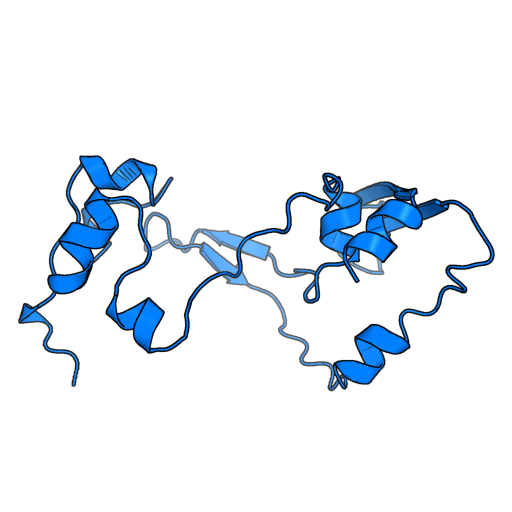A 1
ATOM 749 C C . GLN A 1 92 ? 0.607 15.442 -3.884 1.00 62.91 92 GLN A C 1
ATOM 751 O O . GLN A 1 92 ? 1.702 14.875 -3.880 1.00 62.91 92 GLN A O 1
ATOM 756 N N . GLY A 1 93 ? -0.092 15.608 -4.997 1.00 61.97 93 GLY A N 1
ATOM 757 C CA . GLY A 1 93 ? 0.365 15.199 -6.314 1.00 61.97 93 GLY A CA 1
ATOM 758 C C . GLY A 1 93 ? -0.726 15.449 -7.340 1.00 61.97 93 GLY A C 1
ATOM 759 O O . GLY A 1 93 ? -1.906 15.483 -6.997 1.00 61.97 93 GLY A O 1
ATOM 760 N N . GLN A 1 94 ? -0.336 15.639 -8.598 1.00 55.41 94 GLN A N 1
ATOM 761 C CA . GLN A 1 94 ? -1.305 15.709 -9.681 1.00 55.41 94 GLN A CA 1
ATOM 762 C C . GLN A 1 94 ? -2.033 14.364 -9.759 1.00 55.41 94 GLN A C 1
ATOM 764 O O . GLN A 1 94 ? -1.408 13.335 -10.027 1.00 55.41 94 GLN A O 1
ATOM 769 N N . ILE A 1 95 ? -3.344 14.366 -9.511 1.00 56.06 95 ILE A N 1
ATOM 770 C CA . ILE A 1 95 ? -4.177 13.199 -9.786 1.00 56.06 95 ILE A CA 1
ATOM 771 C C . ILE A 1 95 ? -4.429 13.206 -11.288 1.00 56.06 95 ILE A C 1
ATOM 773 O O . ILE A 1 95 ? -5.348 13.854 -11.784 1.00 56.06 95 ILE A O 1
ATOM 777 N N . ILE A 1 96 ? -3.567 12.524 -12.034 1.00 56.12 96 ILE A N 1
ATOM 778 C CA . ILE A 1 96 ? -3.818 12.287 -13.449 1.00 56.12 96 ILE A CA 1
ATOM 779 C C . ILE A 1 96 ? -4.811 11.126 -13.510 1.00 56.12 96 ILE A C 1
ATOM 781 O O . ILE A 1 96 ? -4.419 9.961 -13.467 1.00 56.12 96 ILE A O 1
ATOM 785 N N . HIS A 1 97 ? -6.105 11.441 -13.583 1.00 48.03 97 HIS A N 1
ATOM 786 C CA . HIS A 1 97 ? -7.106 10.480 -14.042 1.00 48.03 97 HIS A CA 1
ATOM 787 C C . HIS A 1 97 ? -6.850 10.244 -15.531 1.00 48.03 97 HIS A C 1
ATOM 789 O O . HIS A 1 97 ? -7.477 10.866 -16.383 1.00 48.03 97 HIS A O 1
ATOM 795 N N . VAL A 1 98 ? -5.883 9.387 -15.861 1.00 57.91 98 VAL A N 1
ATOM 796 C CA . VAL A 1 98 ? -5.797 8.865 -17.224 1.00 57.91 98 VAL A CA 1
ATOM 797 C C . VAL A 1 98 ? -7.030 7.971 -17.383 1.00 57.91 98 VAL A C 1
ATOM 799 O O . VAL A 1 98 ? -7.161 7.023 -16.603 1.00 57.91 98 VAL A O 1
ATOM 802 N N . PRO A 1 99 ? -7.964 8.266 -18.307 1.00 54.88 99 PRO A N 1
ATOM 803 C CA . PRO A 1 99 ? -9.108 7.402 -18.550 1.00 54.88 99 PRO A CA 1
ATOM 804 C C . PRO A 1 99 ? -8.577 6.068 -19.069 1.00 54.88 99 PRO A C 1
ATOM 806 O O . PRO A 1 99 ? -8.174 5.930 -20.222 1.00 54.88 99 PRO A O 1
ATOM 809 N N . LEU A 1 100 ? -8.512 5.095 -18.172 1.00 58.09 100 LEU A N 1
ATOM 810 C CA . LEU A 1 100 ? -8.010 3.763 -18.447 1.00 58.09 100 LEU A CA 1
ATOM 811 C C . LEU A 1 100 ? -9.103 2.793 -18.038 1.00 58.09 100 LEU A C 1
ATOM 813 O O . LEU A 1 100 ? -9.536 2.765 -16.887 1.00 58.09 100 LEU A O 1
ATOM 817 N N . SER A 1 101 ? -9.570 1.994 -18.990 1.00 72.44 101 SER A N 1
ATOM 818 C CA . SER A 1 101 ? -10.430 0.863 -18.668 1.00 72.44 101 SER A CA 1
ATOM 819 C C . SER A 1 101 ? -9.621 -0.130 -17.836 1.00 72.44 101 SER A C 1
ATOM 821 O O . SER A 1 101 ? -8.534 -0.538 -18.241 1.00 72.44 101 SER A O 1
ATOM 823 N N . ILE A 1 102 ? -10.144 -0.512 -16.667 1.00 65.31 102 ILE A N 1
ATOM 824 C CA . ILE A 1 102 ? -9.475 -1.432 -15.731 1.00 65.31 102 ILE A CA 1
ATOM 825 C C . ILE A 1 102 ? -9.137 -2.744 -16.441 1.00 65.31 102 ILE A C 1
ATOM 827 O O . ILE A 1 102 ? -7.991 -3.177 -16.405 1.00 65.31 102 ILE A O 1
ATOM 831 N N . ASN A 1 103 ? -10.093 -3.291 -17.199 1.00 67.62 103 ASN A N 1
ATOM 832 C CA . ASN A 1 103 ? -9.892 -4.480 -18.032 1.00 67.62 103 ASN A CA 1
ATOM 833 C C . ASN A 1 103 ? -8.720 -4.306 -19.000 1.00 67.62 103 ASN A C 1
ATOM 835 O O . ASN A 1 103 ? -7.929 -5.212 -19.216 1.00 67.62 103 ASN A O 1
ATOM 839 N N . THR A 1 104 ? -8.568 -3.111 -19.554 1.00 64.56 104 THR A N 1
ATOM 840 C CA . THR A 1 104 ? -7.491 -2.790 -20.481 1.00 64.56 104 THR A CA 1
ATOM 841 C C . THR A 1 104 ? -6.158 -2.63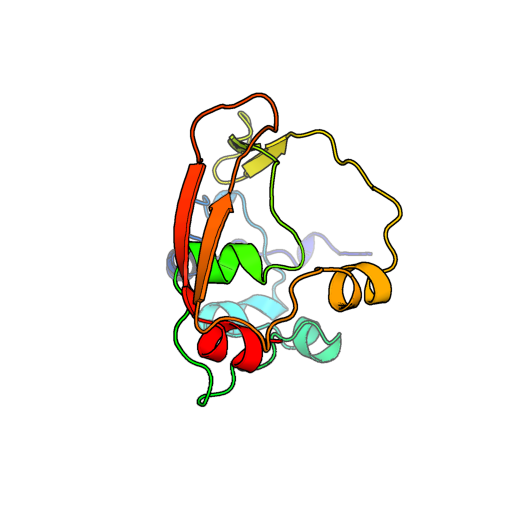2 -19.761 1.00 64.56 104 THR A C 1
ATOM 843 O O . THR A 1 104 ? -5.152 -3.034 -20.311 1.00 64.56 104 THR A O 1
ATOM 846 N N . MET A 1 105 ? -6.106 -2.111 -18.536 1.00 62.91 105 MET A N 1
ATOM 847 C CA . MET A 1 105 ? -4.871 -2.049 -17.737 1.00 62.91 105 MET A CA 1
ATOM 848 C C . MET A 1 105 ? -4.404 -3.433 -17.274 1.00 62.91 105 MET A C 1
ATOM 850 O O . MET A 1 105 ? -3.222 -3.743 -17.395 1.00 62.91 105 MET A O 1
ATOM 854 N N . VAL A 1 106 ? -5.335 -4.266 -16.800 1.00 60.69 106 VAL A N 1
ATOM 855 C CA . VAL A 1 106 ? -5.065 -5.651 -16.388 1.00 60.69 106 VAL A CA 1
ATOM 856 C C . VAL A 1 106 ? -4.600 -6.483 -17.590 1.00 60.69 106 VAL A C 1
ATOM 858 O O . VAL A 1 106 ? -3.601 -7.187 -17.490 1.00 60.69 106 VAL A O 1
ATOM 861 N N . ASN A 1 107 ? -5.244 -6.325 -18.755 1.00 60.25 107 ASN A N 1
ATOM 862 C CA . ASN A 1 107 ? -4.950 -7.136 -19.944 1.00 60.25 107 ASN A CA 1
ATOM 863 C C . ASN A 1 107 ? -3.861 -6.556 -20.868 1.00 60.25 107 ASN A C 1
ATOM 865 O O . ASN A 1 107 ? -3.269 -7.302 -21.644 1.00 60.25 107 ASN A O 1
ATOM 869 N N . ARG A 1 108 ? -3.603 -5.238 -20.846 1.00 57.88 108 ARG A N 1
ATOM 870 C CA . ARG A 1 108 ? -2.581 -4.578 -21.688 1.00 57.88 108 ARG A CA 1
ATOM 871 C C . ARG A 1 108 ? -1.268 -4.313 -20.973 1.00 57.88 108 ARG A C 1
ATOM 873 O O . ARG A 1 108 ? -0.420 -3.684 -21.596 1.00 57.88 108 ARG A O 1
ATOM 880 N N . LEU A 1 109 ? -1.056 -4.738 -19.726 1.00 56.28 109 LEU A N 1
ATOM 881 C CA . LEU A 1 109 ? 0.313 -4.827 -19.211 1.00 56.28 109 LEU A CA 1
ATOM 882 C C . LEU A 1 109 ? 1.065 -5.805 -20.130 1.00 56.28 109 LEU A C 1
ATOM 884 O O . LEU A 1 109 ? 0.874 -7.016 -20.024 1.00 56.28 109 LEU A O 1
ATOM 888 N N . PRO A 1 110 ? 1.861 -5.321 -21.101 1.00 49.91 110 PRO A N 1
ATOM 889 C CA . PRO A 1 110 ? 2.270 -6.144 -22.211 1.00 49.91 110 PRO A CA 1
ATOM 890 C C . PRO A 1 110 ? 3.628 -6.702 -21.834 1.00 49.91 110 PRO A C 1
ATOM 892 O O . PRO A 1 110 ? 4.662 -6.067 -22.036 1.00 49.91 110 PRO A O 1
ATOM 895 N N . ARG A 1 111 ? 3.634 -7.891 -21.248 1.00 54.06 111 ARG A N 1
ATOM 896 C CA . ARG A 1 111 ? 4.751 -8.816 -21.409 1.00 54.06 111 ARG A CA 1
ATOM 897 C C . ARG A 1 111 ? 4.149 -10.154 -21.754 1.00 54.06 111 ARG A C 1
ATOM 899 O O . ARG A 1 111 ? 3.209 -10.585 -21.095 1.00 54.06 111 ARG A O 1
ATOM 906 N N . ASN A 1 112 ? 4.706 -10.819 -22.758 1.00 57.97 112 ASN A N 1
ATOM 907 C CA . ASN A 1 112 ? 4.502 -12.245 -22.912 1.00 57.97 112 ASN A CA 1
ATOM 908 C C . ASN A 1 112 ? 5.049 -12.910 -21.635 1.00 57.97 112 ASN A C 1
ATOM 910 O O . ASN A 1 112 ? 6.251 -13.116 -21.460 1.00 57.97 112 ASN A O 1
ATOM 914 N N . VAL A 1 113 ? 4.173 -13.146 -20.656 1.00 55.53 113 VAL A N 1
ATOM 915 C CA . VAL A 1 113 ? 4.549 -13.707 -19.350 1.00 55.53 113 VAL A CA 1
ATOM 916 C C . VAL A 1 113 ? 5.065 -15.143 -19.523 1.00 55.53 113 VAL A C 1
ATOM 918 O O . VAL A 1 113 ? 5.648 -15.698 -18.601 1.00 55.53 113 VAL A O 1
ATOM 921 N N . ASN A 1 114 ? 4.887 -15.735 -20.705 1.00 59.78 114 ASN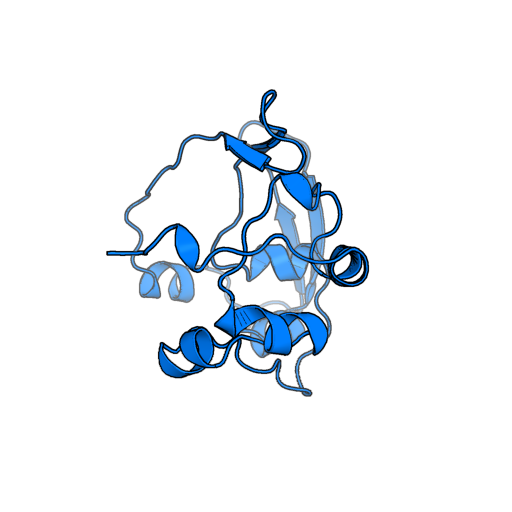 A N 1
ATOM 922 C CA . ASN A 1 114 ? 5.320 -17.089 -21.017 1.00 59.78 114 ASN A CA 1
ATOM 923 C C . ASN A 1 114 ? 6.746 -17.174 -21.594 1.00 59.78 114 ASN A C 1
ATOM 925 O O . ASN A 1 114 ? 7.294 -18.265 -21.579 1.00 59.78 114 ASN A O 1
ATOM 929 N N . ASP A 1 115 ? 7.365 -16.069 -22.035 1.00 62.75 115 ASP A N 1
ATOM 930 C CA . ASP A 1 115 ? 8.665 -16.120 -22.747 1.00 62.75 115 ASP A CA 1
ATOM 931 C C . ASP A 1 115 ? 9.912 -16.066 -21.842 1.00 62.75 115 ASP A C 1
ATOM 933 O O . ASP A 1 115 ? 10.984 -16.507 -22.229 1.00 62.75 115 ASP A O 1
ATOM 937 N N . ASP A 1 116 ? 9.783 -15.582 -20.599 1.00 65.88 116 ASP A N 1
ATOM 938 C CA . ASP A 1 116 ? 10.927 -15.481 -19.663 1.00 65.88 116 ASP A CA 1
ATOM 939 C C . ASP A 1 116 ? 10.548 -15.963 -18.266 1.00 65.88 116 ASP A C 1
ATOM 941 O O . ASP A 1 116 ? 9.408 -15.791 -17.848 1.00 65.88 116 ASP A O 1
ATOM 945 N N . TYR A 1 117 ? 11.507 -16.471 -17.494 1.00 80.38 117 TYR A N 1
ATOM 946 C CA . TYR A 1 117 ? 11.294 -16.919 -16.110 1.00 80.38 117 TYR A CA 1
ATOM 947 C C . TYR A 1 117 ? 11.101 -15.760 -15.110 1.00 80.38 117 TYR A C 1
ATOM 949 O O . TYR A 1 117 ? 10.352 -15.852 -14.132 1.00 80.38 117 TYR A O 1
ATOM 957 N N . CYS A 1 118 ? 11.768 -14.634 -15.360 1.00 84.12 118 CYS A N 1
ATOM 958 C CA . CYS A 1 118 ? 11.786 -13.476 -14.477 1.00 84.12 118 CYS A CA 1
ATOM 959 C C . CYS A 1 118 ? 11.906 -12.175 -15.274 1.00 84.12 118 CYS A C 1
ATOM 961 O O . CYS A 1 118 ? 12.225 -12.172 -16.460 1.00 84.12 118 CYS A O 1
ATOM 963 N N . ALA A 1 119 ? 11.610 -11.062 -14.619 1.00 83.50 119 ALA A N 1
ATOM 964 C CA . ALA A 1 119 ? 11.651 -9.732 -15.189 1.00 83.50 119 ALA A CA 1
ATOM 965 C C . ALA A 1 119 ? 12.510 -8.831 -14.306 1.00 83.50 119 ALA A C 1
ATOM 967 O O . ALA A 1 119 ? 12.239 -8.698 -13.115 1.00 83.50 119 ALA A O 1
ATOM 968 N N . ASN A 1 120 ? 13.496 -8.151 -14.892 1.00 88.12 120 ASN A N 1
ATOM 969 C CA . ASN A 1 120 ? 14.136 -7.040 -14.201 1.00 88.12 120 ASN A CA 1
ATOM 970 C C . ASN A 1 120 ? 13.194 -5.825 -14.237 1.00 88.12 120 ASN A C 1
ATOM 972 O O . ASN A 1 120 ? 12.773 -5.373 -15.310 1.00 88.12 120 ASN A O 1
ATOM 976 N N . VAL A 1 121 ? 12.799 -5.338 -13.064 1.00 86.81 121 VAL A N 1
ATOM 977 C CA . VAL A 1 121 ? 11.811 -4.271 -12.903 1.00 86.81 121 VAL A CA 1
ATOM 978 C C . VAL A 1 121 ? 12.493 -3.045 -12.325 1.00 86.81 121 VAL A C 1
ATOM 980 O O . VAL A 1 121 ? 13.142 -3.108 -11.288 1.00 86.81 121 VAL A O 1
ATOM 983 N N . HIS A 1 122 ? 12.292 -1.907 -12.987 1.00 88.38 122 HIS A N 1
ATOM 984 C CA . HIS A 1 122 ? 12.770 -0.603 -12.545 1.00 88.38 122 HIS A CA 1
ATOM 985 C C . HIS A 1 122 ? 11.582 0.339 -12.357 1.00 88.38 122 HIS A C 1
ATOM 987 O O . HIS A 1 122 ? 10.963 0.779 -13.328 1.00 88.38 122 HIS A O 1
ATOM 993 N N . ILE A 1 123 ? 11.271 0.679 -11.108 1.00 85.44 123 ILE A N 1
ATOM 994 C CA . ILE A 1 123 ? 10.189 1.604 -10.768 1.00 85.44 123 ILE A CA 1
ATOM 995 C C . ILE A 1 123 ? 10.783 3.000 -10.608 1.00 85.44 123 ILE A C 1
ATOM 997 O O . ILE A 1 123 ? 11.606 3.256 -9.725 1.00 85.44 123 ILE A O 1
ATOM 1001 N N . LYS A 1 124 ? 10.357 3.928 -11.465 1.00 84.56 124 LYS A N 1
ATOM 1002 C CA . LYS A 1 124 ? 10.808 5.325 -11.462 1.00 84.56 124 LYS A CA 1
ATOM 1003 C C . LYS A 1 124 ? 9.680 6.246 -11.038 1.00 84.56 124 LYS A C 1
ATOM 1005 O O . LYS A 1 124 ? 8.596 6.173 -11.593 1.00 84.56 124 LYS A O 1
ATOM 1010 N N . ARG A 1 125 ? 9.954 7.177 -10.119 1.00 78.44 125 ARG A N 1
ATOM 1011 C CA . ARG A 1 125 ? 8.963 8.181 -9.682 1.00 78.44 125 ARG A CA 1
ATOM 1012 C C . ARG A 1 125 ? 8.609 9.193 -10.773 1.00 78.44 125 ARG A C 1
ATOM 1014 O O . ARG A 1 125 ? 7.507 9.723 -10.782 1.00 78.44 125 ARG A O 1
ATOM 1021 N N . ARG A 1 126 ? 9.560 9.498 -11.659 1.00 76.50 126 ARG A N 1
ATOM 1022 C CA . ARG A 1 126 ? 9.397 10.426 -12.783 1.00 76.50 126 ARG A CA 1
ATOM 1023 C C . ARG A 1 126 ? 10.152 9.887 -13.990 1.00 76.50 126 ARG A C 1
ATOM 1025 O O . ARG A 1 126 ? 11.271 9.401 -13.836 1.00 76.50 126 ARG A O 1
ATOM 1032 N N . LYS A 1 127 ? 9.580 10.029 -15.190 1.00 75.25 127 LYS A N 1
ATOM 1033 C CA . LYS A 1 127 ? 10.207 9.584 -16.450 1.00 75.25 127 LYS A CA 1
ATOM 1034 C C . LYS A 1 127 ? 11.564 10.254 -16.701 1.00 75.25 127 LYS A C 1
ATOM 1036 O O . LYS A 1 127 ? 12.471 9.611 -17.211 1.00 75.25 127 LYS A O 1
ATOM 1041 N N . ILE A 1 128 ? 11.706 11.513 -16.282 1.00 81.50 128 ILE A N 1
ATOM 1042 C CA . ILE A 1 128 ? 12.942 12.302 -16.404 1.00 81.50 128 ILE A CA 1
ATOM 1043 C C . ILE A 1 128 ? 14.116 11.754 -15.576 1.00 81.50 128 ILE A C 1
ATOM 1045 O O . ILE A 1 128 ? 15.262 12.096 -15.845 1.00 81.50 128 ILE A O 1
ATOM 1049 N N . HIS A 1 129 ? 13.871 10.919 -14.560 1.00 84.19 129 HIS A N 1
ATOM 1050 C CA . HIS A 1 129 ? 14.945 10.430 -13.699 1.00 84.19 129 HIS A CA 1
ATOM 1051 C C . HIS A 1 129 ? 15.706 9.279 -14.366 1.00 84.19 129 HIS A C 1
ATOM 1053 O O . HIS A 1 129 ? 15.125 8.294 -14.836 1.00 84.19 129 HIS A O 1
ATOM 1059 N N . ARG A 1 130 ? 17.040 9.367 -14.354 1.00 84.00 130 ARG A N 1
ATOM 1060 C CA . ARG A 1 130 ? 17.912 8.280 -14.817 1.00 84.00 130 ARG A CA 1
ATOM 1061 C C . ARG A 1 130 ? 17.935 7.123 -13.815 1.00 84.00 130 ARG A C 1
ATOM 1063 O O . ARG A 1 130 ? 17.841 5.970 -14.231 1.00 84.00 130 ARG A O 1
ATOM 1070 N N . THR A 1 131 ? 17.972 7.440 -12.522 1.00 88.00 131 THR A N 1
ATOM 1071 C CA . THR A 1 131 ? 17.993 6.476 -11.415 1.00 88.00 131 THR A CA 1
ATOM 1072 C C . THR A 1 131 ? 16.614 5.880 -11.129 1.00 88.00 131 THR A C 1
ATOM 1074 O O . THR A 1 131 ? 15.574 6.492 -11.390 1.00 88.00 131 THR A O 1
ATOM 1077 N N . SER A 1 132 ? 16.613 4.651 -10.611 1.00 87.50 132 SER A N 1
ATOM 1078 C CA . SER A 1 132 ? 15.393 3.941 -10.210 1.00 87.50 132 SER A CA 1
ATOM 1079 C C . SER A 1 132 ? 15.127 4.164 -8.728 1.00 87.50 132 SER A C 1
ATOM 1081 O O . SER A 1 132 ? 16.065 4.207 -7.939 1.00 87.50 132 SER A O 1
ATOM 1083 N N . TYR A 1 133 ? 13.857 4.324 -8.359 1.00 86.25 133 TYR A N 1
ATOM 1084 C CA . TYR A 1 133 ? 13.451 4.411 -6.955 1.00 86.25 133 TYR A CA 1
ATOM 1085 C C . TYR A 1 133 ? 13.446 3.026 -6.306 1.00 86.25 133 TYR A C 1
ATOM 1087 O O . TYR A 1 133 ? 13.940 2.872 -5.196 1.00 86.25 133 TYR A O 1
ATOM 1095 N N . LEU A 1 134 ? 12.927 2.029 -7.023 1.00 88.75 134 LEU A N 1
ATOM 1096 C CA . LEU A 1 134 ? 13.032 0.621 -6.663 1.00 88.75 134 LEU A CA 1
ATOM 1097 C C . LEU A 1 134 ? 13.519 -0.148 -7.885 1.00 88.75 134 LEU A C 1
ATOM 1099 O O . LEU A 1 134 ? 13.106 0.153 -9.010 1.00 88.75 134 LEU A O 1
ATOM 1103 N N . MET A 1 135 ? 14.400 -1.117 -7.665 1.00 90.56 135 MET A N 1
ATOM 1104 C CA . MET A 1 135 ? 14.773 -2.081 -8.688 1.00 90.56 135 MET A CA 1
ATOM 1105 C C . MET A 1 135 ? 14.851 -3.471 -8.083 1.00 90.56 135 MET A C 1
ATOM 1107 O O . MET A 1 135 ? 15.239 -3.611 -6.925 1.00 90.56 135 MET A O 1
A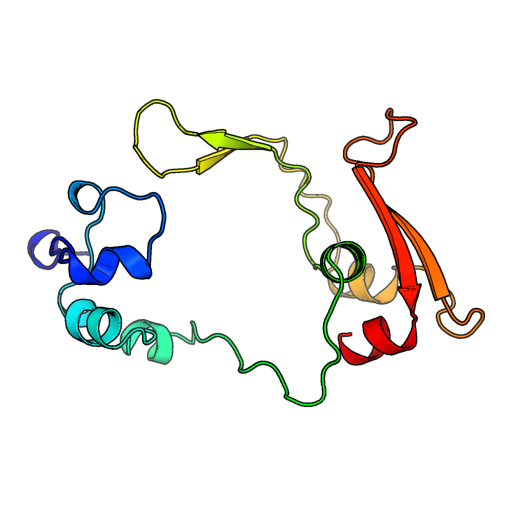TOM 1111 N N . GLY A 1 136 ? 14.502 -4.478 -8.868 1.00 90.69 136 GLY A N 1
ATOM 1112 C CA . GLY A 1 136 ? 14.586 -5.859 -8.430 1.00 90.69 136 GLY A CA 1
ATOM 1113 C C . GLY A 1 136 ? 14.204 -6.826 -9.533 1.00 90.69 136 GLY A C 1
ATOM 1114 O O . GLY A 1 136 ? 13.510 -6.475 -10.492 1.00 90.69 136 GLY A O 1
ATOM 1115 N N . LEU A 1 137 ? 14.675 -8.057 -9.373 1.00 90.00 137 LEU A N 1
ATOM 1116 C CA . LEU A 1 137 ? 14.281 -9.175 -10.210 1.00 90.00 137 LEU A CA 1
ATOM 1117 C C . LEU A 1 137 ? 12.969 -9.746 -9.672 1.00 90.00 137 LEU A C 1
ATOM 1119 O O . LEU A 1 137 ? 12.913 -10.181 -8.525 1.00 90.00 137 LEU A O 1
ATOM 1123 N N . VAL A 1 138 ? 11.928 -9.770 -10.497 1.00 89.19 138 VAL A N 1
ATOM 1124 C CA . VAL A 1 138 ? 10.630 -10.328 -10.115 1.00 89.19 138 VAL A CA 1
ATOM 1125 C C . VAL A 1 138 ? 10.375 -11.621 -10.879 1.00 89.19 138 VAL A C 1
ATOM 1127 O O . VAL A 1 138 ? 10.452 -11.655 -12.110 1.00 89.19 138 VAL A O 1
ATOM 1130 N N . THR A 1 139 ? 10.078 -12.699 -10.156 1.00 88.50 139 THR A N 1
ATOM 1131 C CA . THR A 1 139 ? 9.744 -14.000 -10.745 1.00 88.50 139 THR A CA 1
ATOM 1132 C C . THR A 1 139 ? 8.310 -14.002 -11.259 1.00 88.50 139 THR A C 1
ATOM 1134 O O . THR A 1 139 ? 7.396 -13.482 -10.622 1.00 88.50 139 THR A O 1
ATOM 1137 N N . LYS A 1 140 ? 8.075 -14.594 -12.431 1.00 81.56 140 LYS A N 1
ATOM 1138 C CA . LYS A 1 140 ? 6.727 -14.579 -13.019 1.00 81.56 140 LYS A CA 1
ATOM 1139 C C . LYS A 1 140 ? 5.763 -15.535 -12.309 1.00 81.56 140 LYS A C 1
ATOM 1141 O O . LYS A 1 140 ? 4.567 -15.269 -12.282 1.00 81.56 140 LYS A O 1
ATOM 1146 N N . THR A 1 141 ? 6.275 -16.610 -11.708 1.00 85.38 141 THR A N 1
ATOM 1147 C CA . THR A 1 141 ? 5.494 -17.570 -10.908 1.00 85.38 141 THR A CA 1
ATOM 1148 C C . THR A 1 141 ? 4.827 -16.906 -9.710 1.00 85.38 141 THR A C 1
ATOM 1150 O O . THR A 1 141 ? 3.658 -17.165 -9.445 1.00 85.38 141 THR A O 1
ATOM 1153 N N . THR A 1 142 ? 5.544 -16.008 -9.028 1.00 85.94 142 THR A N 1
ATOM 1154 C CA . THR A 1 142 ? 4.999 -15.278 -7.881 1.00 85.94 142 THR A CA 1
ATOM 1155 C C . THR A 1 142 ? 3.931 -14.293 -8.330 1.00 85.94 142 THR A C 1
ATOM 1157 O O . THR A 1 142 ? 2.835 -14.331 -7.795 1.00 85.94 142 THR A O 1
ATOM 1160 N N . ILE A 1 143 ? 4.181 -13.495 -9.373 1.00 84.75 143 ILE A N 1
ATOM 1161 C CA . ILE A 1 143 ? 3.185 -12.548 -9.901 1.00 84.75 143 ILE A CA 1
ATOM 1162 C C . ILE A 1 143 ? 1.909 -13.263 -10.373 1.00 84.75 143 ILE A C 1
ATOM 1164 O O . ILE A 1 143 ? 0.818 -12.829 -10.024 1.00 84.75 143 ILE A O 1
ATOM 1168 N N . LYS A 1 144 ? 2.030 -14.354 -11.145 1.00 83.00 144 LYS A N 1
ATOM 1169 C CA . LYS A 1 144 ? 0.875 -15.111 -11.666 1.00 83.00 144 LYS A CA 1
ATOM 1170 C C . LYS A 1 144 ? 0.007 -15.719 -10.566 1.00 83.00 144 LYS A C 1
ATOM 1172 O O . LYS A 1 144 ? -1.167 -15.936 -10.801 1.00 83.00 144 LYS A O 1
ATOM 1177 N N . ALA A 1 145 ? 0.569 -16.016 -9.396 1.00 85.31 145 ALA A N 1
ATOM 1178 C CA . ALA A 1 145 ? -0.229 -16.492 -8.271 1.00 85.31 145 ALA A CA 1
ATOM 1179 C C . ALA A 1 145 ? -1.146 -15.390 -7.704 1.00 85.31 145 ALA A C 1
ATOM 1181 O O . ALA A 1 145 ? -2.168 -15.707 -7.109 1.00 85.31 145 ALA A O 1
ATOM 1182 N N . TRP A 1 146 ? -0.782 -14.115 -7.886 1.00 83.19 146 TRP A N 1
ATOM 1183 C CA . TRP A 1 146 ? -1.489 -12.951 -7.342 1.00 83.19 146 TRP A CA 1
ATOM 1184 C C . TRP A 1 146 ? -2.408 -12.227 -8.344 1.00 83.19 146 TRP A C 1
ATOM 1186 O O . TRP A 1 146 ? -3.146 -11.334 -7.923 1.00 83.19 146 TRP A O 1
ATOM 1196 N N . LEU A 1 147 ? -2.341 -12.560 -9.639 1.00 77.06 147 LEU A N 1
ATOM 1197 C CA . LEU A 1 147 ? -3.157 -11.980 -10.719 1.00 77.06 147 LEU A CA 1
ATOM 1198 C C . LEU A 1 147 ? -4.254 -12.950 -11.157 1.00 77.06 147 LEU A C 1
ATOM 1200 O O . LEU A 1 147 ? -5.396 -12.473 -11.330 1.00 77.06 147 LEU A O 1
#

Sequence (147 aa):
MVYTDDLITPVAEHKNILPGINLKDIKAYYNCRQSLSRKSIPNLSKYNGFVYQEIPAHLPALDLVSERLISPRIPFMQIWRLRHIHGQFGIQGQIIHVPLSINTMVNRLPRNVNDDYCANVHIKRRKIHRTSYLMGLVTKTTIKAWL

Organism: Trichonephila clavipes (NCBI:txid2585209)

Secondary structure (DSSP, 8-state):
---GGGEEPPPGGGGGTSTT--GGG--EEGGGHHHHHTT---HHHHHTT--PPPPPTTPPPPPHHHHHHH-SS---SEEEE-TTSTTPEEEES--------HHHHHHHS---TTT-SEEEEEE-SSTT-SS-SEEEEEEHHHHHHH-

InterPro domains:
  IPR046700 Domain of unknown function DUF6570 [PF20209] (38-147)

Radius of gyration: 20.36 Å; chains: 1; bounding box: 45×42×48 Å